Protein AF-A0A2W6WBH1-F1 (afdb_monomer)

pLDDT: mean 72.44, std 18.83, range [34.47, 97.25]

Structure (mmCIF, N/CA/C/O backbone):
data_AF-A0A2W6WBH1-F1
#
_entry.id   AF-A0A2W6WBH1-F1
#
loop_
_atom_site.group_PDB
_atom_site.id
_atom_site.type_symbol
_atom_site.label_atom_id
_atom_site.label_alt_id
_atom_site.label_comp_id
_atom_site.label_asym_id
_atom_site.label_entity_id
_atom_site.label_seq_id
_atom_site.pdbx_PDB_ins_code
_atom_site.Cartn_x
_atom_site.Cartn_y
_atom_site.Ca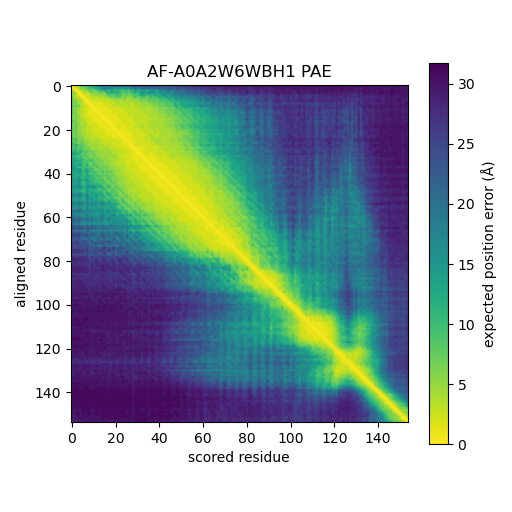rtn_z
_atom_site.occupancy
_atom_site.B_iso_or_equiv
_atom_site.auth_seq_id
_atom_site.auth_comp_id
_atom_site.auth_asym_id
_atom_site.auth_atom_id
_atom_site.pdbx_PDB_model_num
ATOM 1 N N . MET A 1 1 ? 23.635 6.579 -70.991 1.00 53.47 1 MET A N 1
ATOM 2 C CA . MET A 1 1 ? 23.606 6.585 -69.507 1.00 53.47 1 MET A CA 1
ATOM 3 C C . MET A 1 1 ? 24.957 6.165 -68.893 1.00 53.47 1 MET A C 1
ATOM 5 O O . MET A 1 1 ? 24.989 5.345 -67.987 1.00 53.47 1 MET A O 1
ATOM 9 N N . ALA A 1 2 ? 26.093 6.706 -69.359 1.00 59.06 2 ALA A N 1
ATOM 10 C CA . ALA A 1 2 ? 27.426 6.306 -68.866 1.00 59.06 2 ALA A CA 1
ATOM 11 C C . ALA A 1 2 ? 27.991 7.230 -67.763 1.00 59.06 2 ALA A C 1
ATOM 13 O O . ALA A 1 2 ? 28.965 6.880 -67.106 1.00 59.06 2 ALA A O 1
ATOM 14 N N . PHE A 1 3 ? 27.361 8.386 -67.528 1.00 66.50 3 PHE A N 1
ATOM 15 C CA . PHE A 1 3 ? 27.898 9.454 -66.675 1.00 66.50 3 PHE A CA 1
ATOM 16 C C . PHE A 1 3 ? 27.654 9.254 -65.164 1.00 66.50 3 PHE A C 1
ATOM 18 O O . PHE A 1 3 ? 28.341 9.853 -64.348 1.00 66.50 3 PHE A O 1
ATOM 25 N N . LEU A 1 4 ? 26.711 8.385 -64.771 1.00 71.81 4 LEU A N 1
ATOM 26 C CA . LEU A 1 4 ? 26.388 8.108 -63.357 1.00 71.81 4 LEU A CA 1
ATOM 27 C C . LEU A 1 4 ? 27.242 7.000 -62.721 1.00 71.81 4 LEU A C 1
ATOM 29 O O . LEU A 1 4 ? 27.315 6.889 -61.499 1.00 71.81 4 LEU A O 1
ATOM 33 N N . ARG A 1 5 ? 27.905 6.181 -63.540 1.00 81.75 5 ARG A N 1
ATOM 34 C CA . ARG A 1 5 ? 28.694 5.031 -63.086 1.00 81.75 5 ARG A CA 1
ATOM 35 C C . ARG A 1 5 ? 29.859 5.384 -62.135 1.00 81.75 5 ARG A C 1
ATOM 37 O O . ARG A 1 5 ? 30.057 4.612 -61.200 1.00 81.75 5 ARG A O 1
ATOM 44 N N . PRO A 1 6 ? 30.588 6.513 -62.285 1.00 83.00 6 PRO A N 1
ATOM 45 C CA . PRO A 1 6 ? 31.652 6.872 -61.341 1.00 83.00 6 PRO A CA 1
ATOM 46 C C . PRO A 1 6 ? 31.143 7.370 -59.975 1.00 83.00 6 PRO A C 1
ATOM 48 O O . PRO A 1 6 ? 31.873 7.270 -58.993 1.00 83.00 6 PRO A O 1
ATOM 51 N N . PHE A 1 7 ? 29.898 7.852 -59.872 1.00 87.06 7 PHE A N 1
ATOM 52 C CA . PHE A 1 7 ? 29.318 8.337 -58.606 1.00 87.06 7 PHE A CA 1
ATOM 53 C C . PHE A 1 7 ? 28.672 7.230 -57.764 1.00 87.06 7 PHE A C 1
ATOM 55 O O . PHE A 1 7 ? 28.496 7.378 -56.556 1.00 87.06 7 PHE A O 1
ATOM 62 N N . LEU A 1 8 ? 28.358 6.094 -58.388 1.00 90.62 8 LEU A N 1
ATOM 63 C CA . LEU A 1 8 ? 27.738 4.933 -57.756 1.00 90.62 8 LEU A CA 1
ATOM 64 C C . LEU A 1 8 ? 28.442 4.446 -56.467 1.00 90.62 8 LEU A C 1
ATOM 66 O O . LEU A 1 8 ? 27.732 4.227 -55.485 1.00 90.62 8 LEU A O 1
ATOM 70 N N . PRO A 1 9 ? 29.788 4.335 -56.385 1.00 91.00 9 PRO A N 1
ATOM 71 C CA . PRO A 1 9 ? 30.444 3.934 -55.137 1.00 91.00 9 PRO A CA 1
ATOM 72 C C . PRO A 1 9 ? 30.244 4.941 -53.995 1.00 91.00 9 PRO A C 1
ATOM 74 O O . PRO A 1 9 ? 30.142 4.536 -52.841 1.00 91.00 9 PRO A O 1
ATOM 77 N N . HIS A 1 10 ? 30.139 6.238 -54.298 1.00 90.25 10 HIS A N 1
ATOM 78 C CA . HIS A 1 10 ? 29.945 7.270 -53.274 1.00 90.25 10 HIS A CA 1
ATOM 79 C C . HIS A 1 10 ? 28.513 7.235 -52.733 1.00 90.25 10 HIS A C 1
ATOM 81 O O . HIS A 1 10 ? 28.306 7.309 -51.526 1.00 90.25 10 HIS A O 1
ATOM 87 N N . VAL A 1 11 ? 27.526 7.039 -53.613 1.00 93.56 11 VAL A N 1
ATOM 88 C CA . VAL A 1 11 ? 26.120 6.873 -53.209 1.00 93.56 11 VAL A CA 1
ATOM 89 C C . VAL A 1 11 ? 25.947 5.630 -52.333 1.00 93.56 11 VAL A C 1
ATOM 91 O O . VAL A 1 11 ? 25.262 5.691 -51.315 1.00 93.56 11 VAL A O 1
ATOM 94 N N . LEU A 1 12 ? 26.604 4.521 -52.684 1.00 94.44 12 LEU A N 1
ATOM 95 C CA . LEU A 1 12 ? 26.549 3.283 -51.905 1.00 94.44 12 LEU A CA 1
ATOM 96 C C . LEU A 1 12 ? 27.203 3.464 -50.526 1.00 94.44 12 LEU A C 1
ATOM 98 O O . LEU A 1 12 ? 26.630 3.049 -49.522 1.00 94.44 12 LEU A O 1
ATOM 102 N N . ALA A 1 13 ? 28.345 4.158 -50.457 1.00 94.75 13 ALA A N 1
ATOM 103 C CA . ALA A 1 13 ? 28.992 4.489 -49.188 1.00 94.75 13 ALA A CA 1
ATOM 104 C C . ALA A 1 13 ? 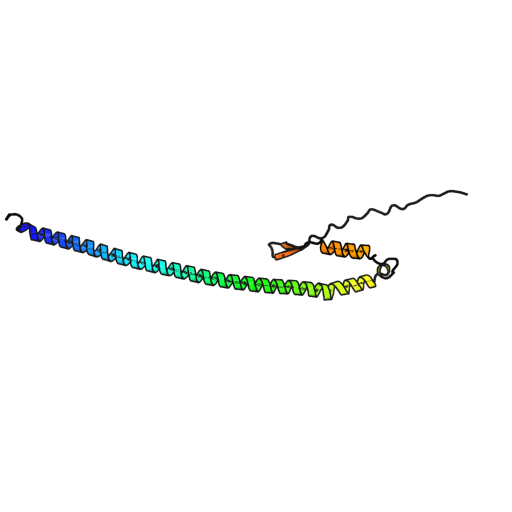28.090 5.345 -48.282 1.00 94.75 13 ALA A C 1
ATOM 106 O O . ALA A 1 13 ? 27.924 5.030 -47.104 1.00 94.75 13 ALA A O 1
ATOM 107 N N . VAL A 1 14 ? 27.447 6.383 -48.829 1.00 95.69 14 VAL A N 1
ATOM 108 C CA . VAL A 1 14 ? 26.503 7.228 -48.076 1.00 95.69 14 VAL A CA 1
ATOM 109 C C . VAL A 1 14 ? 25.291 6.423 -47.604 1.00 95.69 14 VAL A C 1
ATOM 111 O O . VAL A 1 14 ? 24.897 6.538 -46.444 1.00 95.69 14 VAL A O 1
ATOM 114 N N . ALA A 1 15 ? 24.728 5.568 -48.461 1.00 96.06 15 ALA A N 1
ATOM 115 C CA . ALA A 1 15 ? 23.611 4.701 -48.096 1.00 96.06 15 ALA A CA 1
ATOM 116 C C . ALA A 1 15 ? 23.982 3.723 -46.970 1.00 96.06 15 ALA A C 1
ATOM 118 O O . ALA A 1 15 ? 23.177 3.493 -46.070 1.00 96.06 15 ALA A O 1
ATOM 119 N N . LEU A 1 16 ? 25.205 3.189 -46.983 1.00 97.25 16 LEU A N 1
ATOM 120 C CA . LEU A 1 16 ? 25.698 2.282 -45.948 1.00 97.25 16 LEU A CA 1
ATOM 121 C C . LEU A 1 16 ? 25.854 3.003 -44.604 1.00 97.25 16 LEU A C 1
ATOM 123 O O . LEU A 1 16 ? 25.426 2.478 -43.579 1.00 97.25 16 LEU A O 1
ATOM 127 N N . ILE A 1 17 ? 26.390 4.227 -44.608 1.00 96.88 17 ILE A N 1
ATOM 128 C CA . ILE A 1 17 ? 26.504 5.048 -43.393 1.00 96.88 17 ILE A CA 1
ATOM 129 C C . ILE A 1 17 ? 25.114 5.379 -42.839 1.00 96.88 17 ILE A C 1
ATOM 131 O O . ILE A 1 17 ? 24.860 5.161 -41.655 1.00 96.88 17 ILE A O 1
ATOM 135 N N . LEU A 1 18 ? 24.195 5.853 -43.685 1.00 97.00 18 LEU A N 1
ATOM 136 C CA . LEU A 1 18 ? 22.827 6.181 -43.272 1.00 97.00 18 LEU A CA 1
ATOM 137 C C . LEU A 1 18 ? 22.079 4.952 -42.745 1.00 97.00 18 LEU A C 1
ATOM 139 O O . LEU A 1 18 ? 21.437 5.029 -41.699 1.00 97.00 18 LEU A O 1
ATOM 143 N N . GLY A 1 19 ? 22.209 3.810 -43.425 1.00 96.75 19 GLY A N 1
ATOM 144 C CA . GLY A 1 19 ? 21.645 2.539 -42.978 1.00 96.75 19 GLY A CA 1
ATOM 145 C C . GLY A 1 19 ? 22.212 2.097 -41.629 1.00 96.75 19 GLY A C 1
ATOM 146 O O . GLY A 1 19 ? 21.453 1.680 -40.758 1.00 96.75 19 GLY A O 1
ATOM 147 N N . GLY A 1 20 ? 23.521 2.258 -41.416 1.00 96.62 20 GLY A N 1
ATOM 148 C CA . GLY A 1 20 ? 24.180 1.953 -40.145 1.00 96.62 20 GLY A CA 1
ATOM 149 C C . GLY A 1 20 ? 23.700 2.834 -38.987 1.00 96.62 20 GLY A C 1
ATOM 150 O O . GLY A 1 20 ? 23.400 2.319 -37.909 1.00 96.62 20 GLY A O 1
ATOM 151 N N . VAL A 1 21 ? 23.567 4.147 -39.207 1.00 96.75 21 VAL A N 1
ATOM 152 C CA . VAL A 1 21 ? 23.045 5.087 -38.196 1.00 96.75 21 VAL A CA 1
ATOM 153 C C . VAL A 1 21 ? 21.590 4.768 -37.855 1.00 96.75 21 VAL A C 1
ATOM 155 O O . VAL A 1 21 ? 21.238 4.680 -36.677 1.00 96.75 21 VAL A O 1
ATOM 158 N N . TRP A 1 22 ? 20.754 4.536 -38.870 1.00 96.06 22 TRP A N 1
ATOM 159 C CA . TRP A 1 22 ? 19.352 4.173 -38.670 1.00 96.06 22 TRP A CA 1
ATOM 160 C C . TRP A 1 22 ? 19.207 2.853 -37.903 1.00 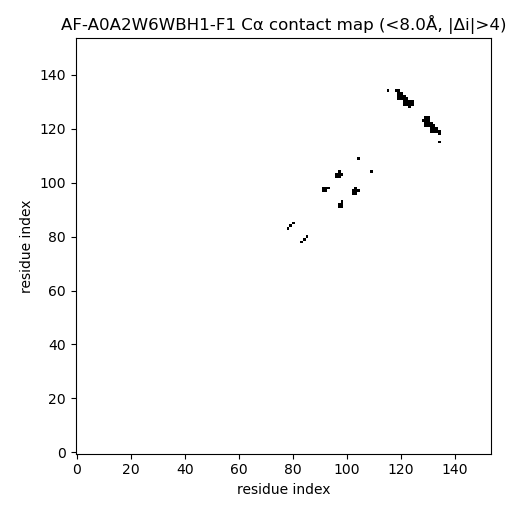96.06 22 TRP A C 1
ATOM 162 O O . TRP A 1 22 ? 18.411 2.758 -36.969 1.00 96.06 22 TRP A O 1
ATOM 172 N N . TRP A 1 23 ? 20.025 1.853 -38.238 1.00 95.50 23 TRP A N 1
ATOM 173 C CA . TRP A 1 23 ? 20.054 0.565 -37.549 1.00 95.50 23 TRP A CA 1
ATOM 174 C C . TRP A 1 23 ? 20.428 0.702 -36.066 1.00 95.50 23 TRP A C 1
ATOM 176 O O . TRP A 1 23 ? 19.755 0.139 -35.201 1.00 95.50 23 TRP A O 1
ATOM 186 N N . LEU A 1 24 ? 21.458 1.496 -35.752 1.00 93.81 24 LEU A N 1
ATOM 187 C CA . LEU A 1 24 ? 21.862 1.779 -34.370 1.00 93.81 24 LEU A CA 1
ATOM 188 C C . LEU A 1 24 ? 20.743 2.457 -33.576 1.00 93.81 24 LEU A C 1
ATOM 190 O O . LEU A 1 24 ? 20.453 2.054 -32.447 1.00 93.81 24 LEU A O 1
ATOM 194 N N . GLN A 1 25 ? 20.082 3.447 -34.176 1.00 94.31 25 GLN A N 1
ATOM 195 C CA . GLN A 1 25 ? 18.948 4.124 -33.556 1.00 94.31 25 GLN A CA 1
ATOM 196 C C . GLN A 1 25 ? 17.783 3.156 -33.305 1.00 94.31 25 GLN A C 1
ATOM 198 O O . GLN A 1 25 ? 17.184 3.181 -32.229 1.00 94.31 25 GLN A O 1
ATOM 203 N N . HIS A 1 26 ? 17.487 2.275 -34.265 1.00 94.19 26 HIS A N 1
ATOM 204 C CA . HIS A 1 26 ? 16.409 1.298 -34.139 1.00 94.19 26 HIS A CA 1
ATOM 205 C C . HIS A 1 26 ? 16.659 0.309 -32.992 1.00 94.19 26 HIS A C 1
ATOM 207 O O . HIS A 1 26 ? 15.768 0.073 -32.175 1.00 94.19 26 HIS A O 1
ATOM 213 N N . ILE A 1 27 ? 17.883 -0.217 -32.869 1.00 93.50 27 ILE A N 1
ATOM 214 C CA . ILE A 1 27 ? 18.252 -1.116 -31.764 1.00 93.50 27 ILE A CA 1
ATOM 215 C C . ILE A 1 27 ? 18.189 -0.394 -30.415 1.00 93.50 27 ILE A C 1
ATOM 217 O O . ILE A 1 27 ? 17.677 -0.956 -29.445 1.00 93.50 27 ILE A O 1
ATOM 221 N N . GLY A 1 28 ? 18.688 0.844 -30.346 1.00 90.88 28 GLY A N 1
ATOM 222 C CA . GLY A 1 28 ? 18.638 1.644 -29.122 1.00 90.88 28 GLY A CA 1
ATOM 223 C C . GLY A 1 28 ? 17.204 1.867 -28.638 1.00 90.88 28 GLY A C 1
ATOM 224 O O . GLY A 1 28 ? 16.918 1.696 -27.455 1.00 90.88 28 GLY A O 1
ATOM 225 N N . TYR A 1 29 ? 16.287 2.159 -29.563 1.00 93.88 29 TYR A N 1
ATOM 226 C CA . TYR A 1 29 ? 14.873 2.357 -29.250 1.00 93.88 29 TYR A CA 1
ATOM 227 C C . TYR A 1 29 ? 14.203 1.097 -28.689 1.00 93.88 29 TYR A C 1
ATOM 229 O O . TYR A 1 29 ? 13.481 1.172 -27.695 1.00 93.88 29 TYR A O 1
ATOM 237 N N . GLN A 1 30 ? 14.461 -0.065 -29.298 1.00 92.62 30 GLN A N 1
ATOM 238 C CA . GLN A 1 30 ? 13.882 -1.334 -28.844 1.00 92.62 30 GLN A CA 1
ATOM 239 C C . GLN A 1 30 ? 14.364 -1.711 -27.440 1.00 92.62 30 GLN A C 1
ATOM 241 O O . GLN A 1 30 ? 13.561 -2.128 -26.608 1.00 92.62 30 GLN A O 1
ATOM 246 N N . ARG A 1 31 ? 15.657 -1.510 -27.147 1.00 90.56 31 ARG A N 1
ATOM 247 C CA . ARG A 1 31 ? 16.203 -1.744 -25.801 1.00 90.56 31 ARG A CA 1
ATOM 248 C C . ARG A 1 31 ? 15.589 -0.803 -24.768 1.00 90.56 31 ARG A C 1
ATOM 250 O O . ARG A 1 31 ? 15.124 -1.272 -23.740 1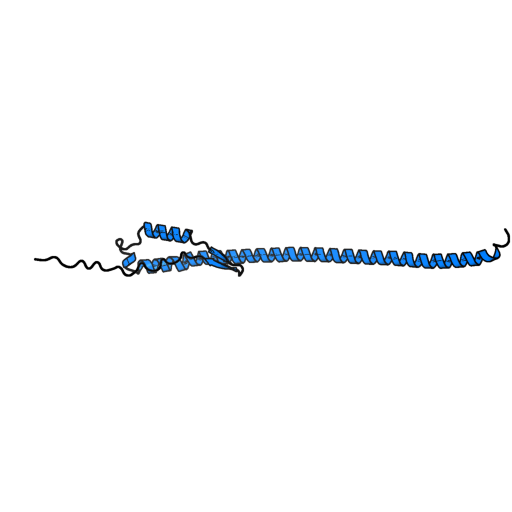.00 90.56 31 ARG A O 1
ATOM 257 N N . GLY A 1 32 ? 15.492 0.489 -25.086 1.00 90.56 32 GLY A N 1
ATOM 258 C CA . GLY A 1 32 ? 14.889 1.468 -24.179 1.00 90.56 32 GLY A CA 1
ATOM 259 C C . GLY A 1 32 ? 13.424 1.169 -23.850 1.00 90.56 32 GLY A C 1
ATOM 260 O O . GLY A 1 32 ? 13.007 1.344 -22.708 1.00 90.56 32 GLY A O 1
ATOM 261 N N . ARG A 1 33 ? 12.642 0.673 -24.820 1.00 94.69 33 ARG A N 1
ATOM 262 C CA . ARG A 1 33 ? 11.267 0.219 -24.558 1.00 94.69 33 ARG A CA 1
ATOM 263 C C . ARG A 1 33 ? 11.216 -1.015 -23.664 1.00 94.69 33 ARG A C 1
ATOM 265 O O . ARG A 1 33 ? 10.430 -1.028 -22.727 1.00 94.69 33 ARG A O 1
ATOM 272 N N . ALA A 1 34 ? 12.060 -2.011 -23.925 1.00 93.94 34 ALA A N 1
ATOM 273 C CA . ALA A 1 34 ? 12.095 -3.228 -23.118 1.00 93.94 34 ALA A CA 1
ATOM 274 C C . ALA A 1 34 ? 12.461 -2.941 -21.649 1.00 93.94 34 ALA A C 1
ATOM 276 O O . ALA A 1 34 ? 11.841 -3.503 -20.747 1.00 93.94 34 ALA A O 1
ATOM 277 N N . ASP A 1 35 ? 13.417 -2.039 -21.411 1.00 94.19 35 ASP A N 1
ATOM 278 C CA . ASP A 1 35 ? 13.804 -1.629 -20.057 1.00 94.19 35 ASP A CA 1
ATOM 279 C C . ASP A 1 35 ? 12.671 -0.858 -19.360 1.00 94.19 35 ASP A C 1
ATOM 281 O O . ASP A 1 35 ? 12.341 -1.146 -18.209 1.00 94.19 35 ASP A O 1
ATOM 285 N N . ALA A 1 36 ? 12.009 0.058 -20.077 1.00 93.06 36 ALA A N 1
ATOM 286 C CA . ALA A 1 36 ? 10.859 0.785 -19.547 1.00 93.06 36 ALA A CA 1
ATOM 287 C C . ALA A 1 36 ? 9.708 -0.163 -19.166 1.00 93.06 36 ALA A C 1
ATOM 289 O O . ALA A 1 36 ? 9.166 -0.058 -18.067 1.00 93.06 36 ALA A O 1
ATOM 290 N N . ASP A 1 37 ? 9.362 -1.117 -20.034 1.00 95.81 37 ASP A N 1
ATOM 291 C CA . ASP A 1 37 ? 8.307 -2.102 -19.772 1.00 95.81 37 ASP A CA 1
ATOM 292 C C . ASP A 1 37 ? 8.652 -2.995 -18.568 1.00 95.81 37 ASP A C 1
ATOM 294 O O . ASP A 1 37 ? 7.783 -3.298 -17.743 1.00 95.81 37 ASP A O 1
ATOM 298 N N . ALA A 1 38 ? 9.926 -3.375 -18.419 1.00 95.94 38 ALA A N 1
ATOM 299 C CA . ALA A 1 38 ? 10.399 -4.135 -17.265 1.00 95.94 38 ALA A CA 1
ATOM 300 C C . ALA A 1 38 ? 10.253 -3.343 -15.956 1.00 95.94 38 ALA A C 1
ATOM 302 O O . ALA A 1 38 ? 9.804 -3.897 -14.947 1.00 95.94 38 ALA A O 1
ATOM 303 N N . ASP A 1 39 ? 10.576 -2.051 -15.962 1.00 94.62 39 ASP A N 1
ATOM 304 C CA . ASP A 1 39 ? 10.413 -1.191 -14.790 1.00 94.62 39 ASP A CA 1
ATOM 305 C C . ASP A 1 39 ? 8.937 -0.950 -14.455 1.00 94.62 39 ASP A C 1
ATOM 307 O O . ASP A 1 39 ? 8.550 -1.049 -13.286 1.00 94.62 39 ASP A O 1
ATOM 311 N N . PHE A 1 40 ? 8.076 -0.752 -15.458 1.00 95.19 40 PHE A N 1
ATOM 312 C CA . PHE A 1 40 ? 6.629 -0.684 -15.242 1.00 95.19 40 PHE A CA 1
ATOM 313 C C . PHE A 1 40 ? 6.082 -1.972 -14.617 1.00 95.19 40 PHE A C 1
ATOM 315 O O . PHE A 1 40 ? 5.303 -1.904 -13.661 1.00 95.19 40 PHE A O 1
ATOM 322 N N . ALA A 1 41 ? 6.510 -3.142 -15.096 1.00 95.62 41 ALA A N 1
ATOM 323 C CA . ALA A 1 41 ? 6.098 -4.424 -14.529 1.00 95.62 41 ALA A CA 1
ATOM 324 C C . ALA A 1 41 ? 6.551 -4.581 -13.065 1.00 95.62 41 ALA A C 1
ATOM 326 O O . ALA A 1 41 ? 5.771 -5.034 -12.223 1.00 95.62 41 ALA A O 1
ATOM 327 N N . ARG A 1 42 ? 7.777 -4.150 -12.733 1.00 95.88 42 ARG A N 1
ATOM 328 C CA . ARG A 1 42 ? 8.299 -4.158 -11.354 1.00 95.88 42 ARG A CA 1
ATOM 329 C C . ARG A 1 42 ? 7.495 -3.250 -10.431 1.00 95.88 42 ARG A C 1
ATOM 331 O O . ARG A 1 42 ? 7.126 -3.671 -9.337 1.00 95.88 42 ARG A O 1
ATOM 338 N N . VAL A 1 43 ? 7.190 -2.030 -10.872 1.00 95.69 43 VAL A N 1
ATOM 339 C CA . VAL A 1 43 ? 6.395 -1.075 -10.086 1.00 95.69 43 VAL A CA 1
ATOM 340 C C . VAL A 1 43 ? 4.988 -1.619 -9.844 1.00 95.69 43 VAL A C 1
ATOM 342 O O . VAL A 1 43 ? 4.503 -1.576 -8.715 1.00 95.69 43 VAL A O 1
ATOM 345 N N . GLN A 1 44 ? 4.342 -2.195 -10.860 1.00 96.44 44 GLN A N 1
ATOM 346 C CA . GLN A 1 44 ? 3.020 -2.804 -10.691 1.00 96.44 44 GLN A CA 1
ATOM 347 C C . GLN A 1 44 ? 3.038 -3.990 -9.719 1.00 96.44 44 GLN A C 1
ATOM 349 O O . GLN A 1 44 ? 2.126 -4.120 -8.900 1.00 96.44 44 GLN A O 1
ATOM 354 N N . ALA A 1 45 ? 4.074 -4.832 -9.773 1.00 95.19 45 ALA A N 1
ATOM 355 C CA . ALA A 1 45 ? 4.246 -5.928 -8.823 1.00 95.19 45 ALA A CA 1
ATOM 356 C C . ALA A 1 45 ? 4.422 -5.407 -7.386 1.00 95.19 45 ALA A C 1
ATOM 358 O O . ALA A 1 45 ? 3.760 -5.902 -6.475 1.00 95.19 45 ALA A O 1
ATOM 359 N N . ALA A 1 46 ? 5.232 -4.362 -7.194 1.00 95.31 46 ALA A N 1
ATOM 360 C CA . ALA A 1 46 ? 5.439 -3.738 -5.888 1.00 95.31 46 ALA A CA 1
ATOM 361 C C . ALA A 1 46 ? 4.158 -3.091 -5.331 1.00 95.31 46 ALA A C 1
ATOM 363 O O . ALA A 1 46 ? 3.868 -3.216 -4.145 1.00 95.31 46 ALA A O 1
ATOM 364 N N . ILE A 1 47 ? 3.359 -2.431 -6.177 1.00 95.50 47 ILE A N 1
ATOM 365 C CA . ILE A 1 47 ? 2.061 -1.867 -5.771 1.00 95.50 47 ILE A CA 1
ATOM 366 C C . ILE A 1 47 ? 1.114 -2.977 -5.305 1.00 95.50 47 ILE A C 1
ATOM 368 O O . ILE A 1 47 ? 0.433 -2.813 -4.293 1.00 95.50 47 ILE A O 1
ATOM 372 N N . ARG A 1 48 ? 1.072 -4.105 -6.024 1.00 95.50 48 ARG A N 1
ATOM 373 C CA . ARG A 1 48 ? 0.215 -5.240 -5.665 1.00 95.50 48 ARG A CA 1
ATOM 374 C C . ARG A 1 48 ? 0.624 -5.862 -4.328 1.00 95.50 48 ARG A C 1
ATOM 376 O O . ARG A 1 48 ? -0.242 -6.044 -3.483 1.00 95.50 48 ARG A O 1
ATOM 383 N N . ASP A 1 49 ? 1.915 -6.115 -4.129 1.00 95.75 49 ASP A N 1
ATOM 384 C CA . ASP A 1 49 ? 2.453 -6.654 -2.871 1.00 95.75 49 ASP A CA 1
ATOM 385 C C . ASP A 1 49 ? 2.186 -5.702 -1.693 1.00 95.75 49 ASP A C 1
ATOM 387 O O . ASP A 1 49 ? 1.678 -6.109 -0.651 1.00 95.75 49 ASP A O 1
ATOM 391 N N . ASN A 1 50 ? 2.417 -4.397 -1.878 1.00 94.31 50 ASN A N 1
ATOM 392 C CA . ASN A 1 50 ? 2.096 -3.403 -0.853 1.00 94.31 50 ASN A CA 1
ATOM 393 C C . ASN A 1 50 ? 0.605 -3.392 -0.505 1.00 94.31 50 ASN A C 1
ATOM 395 O O . ASN A 1 50 ? 0.254 -3.285 0.668 1.00 94.31 50 ASN A O 1
ATOM 399 N N . ARG A 1 51 ? -0.277 -3.516 -1.501 1.00 95.44 51 ARG A N 1
ATOM 400 C CA . ARG A 1 51 ? -1.720 -3.576 -1.269 1.00 95.44 51 ARG A CA 1
ATOM 401 C C . ARG A 1 51 ? -2.110 -4.808 -0.454 1.00 95.44 51 ARG A C 1
ATOM 403 O O . ARG A 1 51 ? -2.845 -4.661 0.512 1.00 95.44 51 ARG A O 1
ATOM 410 N N . GLU A 1 52 ? -1.603 -5.984 -0.804 1.00 95.94 52 GLU A N 1
ATOM 411 C CA . GLU A 1 52 ? -1.899 -7.231 -0.085 1.00 95.94 52 GLU A CA 1
ATOM 412 C C . GLU A 1 52 ? -1.419 -7.177 1.375 1.00 95.94 52 GLU A C 1
ATOM 414 O O . GLU A 1 52 ? -2.138 -7.567 2.299 1.00 95.94 52 GLU A O 1
ATOM 419 N N . ARG A 1 53 ? -0.233 -6.602 1.610 1.00 92.38 53 ARG A N 1
ATOM 420 C CA . ARG A 1 53 ? 0.289 -6.373 2.966 1.00 92.38 53 ARG A CA 1
ATOM 421 C C . ARG A 1 53 ? -0.571 -5.399 3.758 1.00 92.38 53 ARG A C 1
ATOM 423 O O . ARG A 1 53 ? -0.842 -5.658 4.925 1.00 92.38 53 ARG A O 1
ATOM 430 N N . LEU A 1 54 ? -1.000 -4.302 3.134 1.00 94.38 54 LEU A N 1
ATOM 431 C CA . LEU A 1 54 ? -1.893 -3.332 3.767 1.00 94.38 54 LEU A CA 1
ATOM 432 C C . LEU A 1 54 ? -3.246 -3.961 4.103 1.00 94.38 54 LEU A C 1
ATOM 434 O O . LEU A 1 54 ? -3.735 -3.760 5.206 1.00 94.38 54 LEU A O 1
ATOM 438 N N . GLU A 1 55 ? -3.829 -4.744 3.194 1.00 93.94 55 GLU A N 1
ATOM 439 C CA . GLU A 1 55 ? -5.088 -5.458 3.434 1.00 93.94 55 GLU A CA 1
ATOM 440 C C . GLU A 1 55 ? -4.950 -6.441 4.609 1.00 93.94 55 GLU A C 1
ATOM 442 O O . GLU A 1 55 ? -5.807 -6.470 5.493 1.00 93.94 55 GLU A O 1
ATOM 447 N N . THR A 1 56 ? -3.836 -7.173 4.680 1.00 93.31 56 THR A N 1
ATOM 448 C CA . THR A 1 56 ? -3.556 -8.115 5.775 1.00 93.31 56 THR A CA 1
ATOM 449 C C . THR A 1 56 ? -3.330 -7.403 7.114 1.00 93.31 56 THR A C 1
ATOM 451 O O . THR A 1 56 ? -3.891 -7.815 8.130 1.00 93.31 56 THR A O 1
ATOM 454 N N . ASP A 1 57 ? -2.548 -6.319 7.133 1.00 94.12 57 ASP A N 1
ATOM 455 C CA . ASP A 1 57 ? -2.310 -5.509 8.338 1.00 94.12 57 ASP A CA 1
ATOM 456 C C . ASP A 1 57 ? -3.611 -4.876 8.852 1.00 94.12 57 ASP A C 1
ATOM 458 O O . ASP A 1 57 ? -3.893 -4.904 10.052 1.00 94.12 57 ASP A O 1
ATOM 462 N N . LEU A 1 58 ? -4.448 -4.360 7.945 1.00 93.00 58 LEU A N 1
ATOM 463 C CA . LEU A 1 58 ? -5.732 -3.762 8.303 1.00 93.00 58 LEU A CA 1
ATOM 464 C C . LEU A 1 58 ? -6.696 -4.804 8.887 1.00 93.00 58 LEU A C 1
ATOM 466 O O . LEU A 1 58 ? -7.334 -4.543 9.906 1.00 93.00 58 LEU A O 1
ATOM 470 N N . ALA A 1 59 ? -6.769 -5.993 8.279 1.00 90.81 59 ALA A N 1
ATOM 471 C CA . ALA A 1 59 ? -7.585 -7.098 8.781 1.00 90.81 59 ALA A CA 1
ATOM 472 C C . ALA A 1 59 ? -7.118 -7.576 10.168 1.00 90.81 59 ALA A C 1
ATOM 474 O O . ALA A 1 59 ? -7.946 -7.837 11.047 1.00 90.81 59 ALA A O 1
ATOM 475 N N . GLY A 1 60 ? -5.800 -7.634 10.394 1.00 89.44 60 GLY A N 1
ATOM 476 C CA . GLY A 1 60 ? -5.219 -7.936 11.703 1.00 89.44 60 GLY A CA 1
ATOM 477 C C . GLY A 1 60 ? -5.629 -6.910 12.761 1.00 89.44 60 GLY A C 1
ATOM 478 O O . GLY A 1 60 ? -6.188 -7.274 13.794 1.00 89.44 60 GLY A O 1
ATOM 479 N N . LYS A 1 61 ? -5.456 -5.618 12.460 1.00 87.38 61 LYS A N 1
ATOM 480 C CA . LYS A 1 61 ? -5.822 -4.521 13.372 1.00 87.38 61 LYS A CA 1
ATOM 481 C C . LYS A 1 61 ? -7.315 -4.466 13.686 1.00 87.38 61 LYS A C 1
ATOM 483 O O . LYS A 1 61 ? -7.670 -4.215 14.834 1.00 87.38 61 LYS A O 1
ATOM 488 N N . MET A 1 62 ? -8.187 -4.719 12.707 1.00 86.00 62 MET A N 1
ATOM 489 C CA . MET A 1 62 ? -9.633 -4.822 12.949 1.00 86.00 62 MET A CA 1
ATOM 490 C C . MET A 1 62 ? -9.957 -5.978 13.900 1.00 86.00 62 MET A C 1
ATOM 492 O O . MET A 1 62 ? -10.696 -5.789 14.862 1.00 86.00 62 MET A O 1
ATOM 496 N N . THR A 1 63 ? -9.343 -7.143 13.687 1.00 87.00 63 THR A N 1
ATOM 497 C CA . THR A 1 63 ? -9.552 -8.317 14.548 1.00 87.00 63 THR A CA 1
ATOM 498 C C . THR A 1 63 ? -9.099 -8.057 15.989 1.00 87.00 63 THR A C 1
ATOM 500 O O . THR A 1 63 ? -9.777 -8.449 16.940 1.00 87.00 63 THR A O 1
ATOM 503 N N . ASP A 1 64 ? -7.964 -7.383 16.178 1.00 84.75 64 ASP A N 1
ATOM 504 C CA . ASP A 1 64 ? -7.462 -7.039 17.512 1.00 84.75 64 ASP A CA 1
ATOM 505 C C . ASP A 1 64 ? -8.303 -5.946 18.188 1.00 84.75 64 ASP A C 1
ATOM 507 O O . ASP A 1 64 ? -8.538 -6.002 19.402 1.00 84.75 64 ASP A O 1
ATOM 511 N N . GLY A 1 65 ? -8.823 -4.997 17.404 1.00 82.88 65 GLY A N 1
ATOM 512 C CA . GLY A 1 65 ? -9.807 -4.015 17.856 1.00 82.88 65 GLY A CA 1
ATOM 513 C C . GLY A 1 65 ? -11.078 -4.680 18.386 1.00 82.88 65 GLY A C 1
ATOM 514 O O . GLY A 1 65 ? -11.483 -4.403 19.516 1.00 82.88 65 GLY A O 1
ATOM 515 N N . ASP A 1 66 ? -11.649 -5.623 17.633 1.00 85.12 66 ASP A N 1
ATOM 516 C CA . ASP A 1 66 ? -12.855 -6.360 18.030 1.00 85.12 66 ASP A CA 1
ATOM 517 C C . ASP A 1 66 ? -12.644 -7.179 19.308 1.00 85.12 66 ASP A C 1
ATOM 519 O O . ASP A 1 66 ? -13.494 -7.183 20.201 1.00 85.12 66 ASP A O 1
ATOM 523 N N . ARG A 1 67 ? -11.487 -7.841 19.446 1.00 82.88 67 ARG A N 1
ATOM 524 C CA . ARG A 1 67 ? -11.137 -8.570 20.677 1.00 82.88 67 ARG A CA 1
ATOM 525 C C . ARG A 1 67 ? -11.027 -7.638 21.876 1.00 82.88 67 ARG A C 1
ATOM 527 O O . ARG A 1 67 ? -11.539 -7.960 22.947 1.00 82.88 67 ARG A O 1
ATOM 534 N N . THR A 1 68 ? -10.382 -6.489 21.695 1.00 81.62 68 THR A N 1
ATOM 535 C CA . THR A 1 68 ? -10.229 -5.484 22.752 1.00 81.62 68 THR A CA 1
ATOM 536 C C . THR A 1 68 ? -11.592 -4.946 23.175 1.00 81.62 68 THR A C 1
ATOM 538 O O . THR A 1 68 ? -11.891 -4.911 24.368 1.00 81.62 68 THR A O 1
ATOM 541 N N . LEU A 1 69 ? -12.455 -4.607 22.213 1.00 77.56 69 LEU A N 1
ATOM 542 C CA . LEU A 1 69 ? -13.804 -4.113 22.476 1.00 77.56 69 LEU A CA 1
ATOM 543 C C . LEU A 1 69 ? -14.663 -5.170 23.183 1.00 77.56 69 LEU A C 1
ATOM 545 O O . LEU A 1 69 ? -15.318 -4.870 24.178 1.00 77.56 69 LEU A O 1
ATOM 549 N N . SER A 1 70 ? -14.618 -6.421 22.719 1.00 77.25 70 SER A N 1
ATOM 550 C CA . SER A 1 70 ? -15.325 -7.544 23.343 1.00 77.25 70 SER A CA 1
ATOM 551 C C . SER A 1 70 ? -14.857 -7.787 24.781 1.00 77.25 70 SER A C 1
ATOM 553 O O . SER A 1 70 ? -15.687 -7.984 25.673 1.00 77.25 70 SER A O 1
ATOM 555 N N . SER A 1 71 ? -13.548 -7.701 25.038 1.00 72.50 71 SER A N 1
ATOM 556 C CA . SER A 1 71 ? -12.991 -7.781 26.391 1.00 72.50 71 SER A CA 1
ATOM 557 C C . SER A 1 71 ? -13.468 -6.622 27.265 1.00 72.50 71 SER A C 1
ATOM 559 O O . SER A 1 71 ? -13.825 -6.844 28.420 1.00 72.50 71 SER A O 1
ATOM 561 N N . LEU A 1 72 ? -13.507 -5.400 26.725 1.00 73.19 72 LEU A N 1
ATOM 562 C CA . LEU A 1 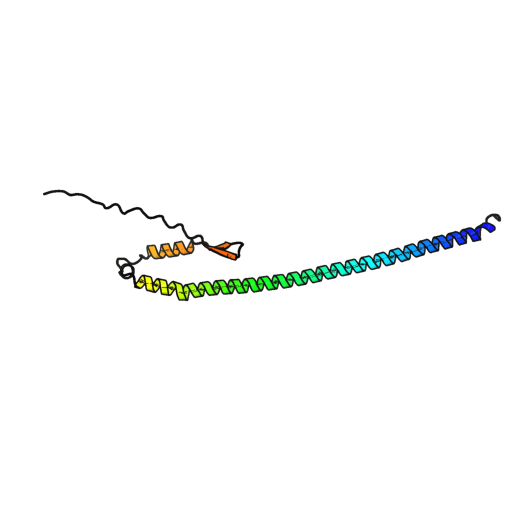72 ? -13.974 -4.222 27.454 1.00 73.19 72 LEU A CA 1
ATOM 563 C C . LEU A 1 72 ? -15.451 -4.374 27.843 1.00 73.19 72 LEU A C 1
ATOM 565 O O . LEU A 1 72 ? -15.796 -4.232 29.013 1.00 73.19 72 LEU A O 1
ATOM 569 N N . ILE A 1 73 ? -16.307 -4.759 26.892 1.00 74.75 73 ILE A N 1
ATOM 570 C CA . ILE A 1 73 ? -17.738 -5.015 27.125 1.00 74.75 73 ILE A CA 1
ATOM 571 C C . ILE A 1 73 ? -17.932 -6.116 28.174 1.00 74.75 73 ILE A C 1
ATOM 573 O O . ILE A 1 73 ? -18.734 -5.958 29.092 1.00 74.75 73 ILE A O 1
ATOM 577 N N . SER A 1 74 ? -17.173 -7.209 28.072 1.00 67.94 74 SER A N 1
ATOM 578 C CA . SER A 1 74 ? -17.258 -8.319 29.028 1.00 67.94 74 SER A CA 1
ATOM 579 C C . SER A 1 74 ? -16.817 -7.895 30.429 1.00 67.94 74 SER A C 1
ATOM 581 O O . SER A 1 74 ? -17.418 -8.315 31.415 1.00 67.94 74 SER A O 1
ATOM 583 N N . SER A 1 75 ? -15.797 -7.036 30.527 1.00 66.62 75 SER A N 1
ATOM 584 C CA . SER A 1 75 ? -15.358 -6.485 31.809 1.00 66.62 75 SER A CA 1
ATOM 585 C C . SER A 1 75 ? -16.402 -5.553 32.424 1.00 66.62 75 SER A C 1
ATOM 587 O O . SER A 1 75 ? -16.637 -5.647 33.621 1.00 66.62 75 SER A O 1
ATOM 589 N N . ILE A 1 76 ? -17.099 -4.741 31.619 1.00 67.38 76 ILE A N 1
ATOM 590 C CA . ILE A 1 76 ? -18.189 -3.871 32.088 1.00 67.38 76 ILE A CA 1
ATOM 591 C C . ILE A 1 76 ? -19.371 -4.700 32.618 1.00 67.38 76 ILE A C 1
ATOM 593 O O . ILE A 1 76 ? -19.863 -4.413 33.706 1.00 67.38 76 ILE A O 1
ATOM 597 N N . ASP A 1 77 ? -19.811 -5.743 31.899 1.00 63.62 77 ASP A N 1
ATOM 598 C CA . ASP A 1 77 ? -20.901 -6.621 32.375 1.00 63.62 77 ASP A CA 1
ATOM 599 C C . ASP A 1 77 ? -20.504 -7.372 33.659 1.00 63.62 77 ASP A C 1
ATOM 601 O O . ASP A 1 77 ? -21.317 -7.542 34.571 1.00 63.62 77 ASP A O 1
ATOM 605 N N . ALA A 1 78 ? -19.235 -7.780 33.772 1.00 60.75 78 ALA A N 1
ATOM 606 C CA . ALA A 1 78 ? -18.717 -8.411 34.979 1.00 60.75 78 ALA A CA 1
ATOM 607 C C . ALA A 1 78 ? -18.677 -7.442 36.174 1.00 60.75 78 ALA A C 1
ATOM 609 O O . ALA A 1 78 ? -19.111 -7.817 37.265 1.00 60.75 78 ALA A O 1
ATOM 610 N N . ASP A 1 79 ? -18.203 -6.209 35.991 1.00 54.44 79 ASP A N 1
ATOM 611 C CA . ASP A 1 79 ? -18.112 -5.206 37.062 1.00 54.44 79 ASP A CA 1
ATOM 612 C C . ASP A 1 79 ? -19.507 -4.765 37.545 1.00 54.44 79 ASP A C 1
ATOM 614 O O . ASP A 1 79 ? -19.759 -4.686 38.753 1.00 54.44 79 ASP A O 1
ATOM 618 N N . ASP A 1 80 ? -20.463 -4.590 36.621 1.00 51.34 80 ASP A N 1
ATOM 619 C CA . ASP A 1 80 ? -21.856 -4.259 36.958 1.00 51.34 80 ASP A CA 1
ATOM 620 C C . ASP A 1 80 ? -22.506 -5.354 37.821 1.00 51.34 80 ASP A C 1
ATOM 622 O O . ASP A 1 80 ? -23.131 -5.073 38.851 1.00 51.34 80 ASP A O 1
ATOM 626 N N . ARG A 1 81 ? -22.298 -6.628 37.459 1.00 56.81 81 ARG A N 1
ATOM 627 C CA . ARG A 1 81 ? -22.844 -7.773 38.206 1.00 56.81 81 ARG A CA 1
ATOM 628 C C . ARG A 1 81 ? -22.143 -8.029 39.535 1.00 56.81 81 ARG A C 1
ATOM 630 O O . ARG A 1 81 ? -22.800 -8.430 40.494 1.00 56.81 81 ARG A O 1
ATOM 637 N N . THR A 1 82 ? -20.824 -7.874 39.594 1.00 47.50 82 THR A N 1
ATOM 638 C CA . THR A 1 82 ? -20.030 -8.344 40.743 1.00 47.50 82 THR A CA 1
ATOM 639 C C . THR A 1 82 ? -19.739 -7.265 41.775 1.00 47.50 82 THR A C 1
ATOM 641 O O . THR A 1 82 ? -19.595 -7.594 42.953 1.00 47.50 82 THR A O 1
ATOM 644 N N . VAL A 1 83 ? -19.698 -5.993 41.376 1.00 53.78 83 VAL A N 1
ATOM 645 C CA . VAL A 1 83 ? -19.340 -4.884 42.270 1.00 53.78 83 VAL A CA 1
ATOM 646 C C . VAL A 1 83 ? -20.528 -3.960 42.492 1.00 53.78 83 VAL A C 1
ATOM 648 O O . VAL A 1 83 ? -20.888 -3.695 43.643 1.00 53.78 83 VAL A O 1
ATOM 651 N N . ILE A 1 84 ? -21.177 -3.500 41.420 1.00 52.81 84 ILE A N 1
ATOM 652 C CA . ILE A 1 84 ? -22.208 -2.457 41.511 1.00 52.81 84 ILE A CA 1
ATOM 653 C C . ILE A 1 84 ? -23.498 -3.009 42.124 1.00 52.81 84 ILE A C 1
ATOM 655 O O . ILE A 1 84 ? -23.947 -2.505 43.155 1.00 52.81 84 ILE A O 1
ATOM 659 N N . GLN A 1 85 ? -24.071 -4.078 41.561 1.00 52.00 85 GLN A N 1
ATOM 660 C CA . GLN A 1 85 ? -25.316 -4.664 42.076 1.00 52.00 85 GLN A CA 1
ATOM 661 C C . GLN A 1 85 ? -25.259 -5.059 43.562 1.00 52.00 85 GLN A C 1
ATOM 663 O O . GLN A 1 85 ? -26.148 -4.645 44.312 1.00 52.00 85 GLN A O 1
ATOM 668 N N . PRO A 1 86 ? -24.251 -5.804 44.054 1.00 55.69 86 PRO A N 1
ATOM 669 C CA . PRO A 1 86 ? -24.217 -6.184 45.463 1.00 55.69 86 PRO A CA 1
ATOM 670 C C . PRO A 1 86 ? -23.936 -5.001 46.394 1.00 55.69 86 PRO A C 1
ATOM 672 O O . PRO A 1 86 ? -24.429 -5.004 47.521 1.00 55.69 86 PRO A O 1
ATOM 675 N N . THR A 1 87 ? -23.194 -3.982 45.950 1.00 53.97 87 THR A N 1
ATOM 676 C CA . THR A 1 87 ? -22.958 -2.768 46.752 1.00 53.97 87 THR A CA 1
ATOM 677 C C . THR A 1 87 ? -24.232 -1.938 46.874 1.00 53.97 87 THR A C 1
ATOM 679 O O . THR A 1 87 ? -24.621 -1.589 47.985 1.00 53.97 87 THR A O 1
ATOM 682 N N . ILE A 1 88 ? -24.946 -1.718 45.765 1.00 59.81 88 ILE A N 1
ATOM 683 C CA . ILE A 1 88 ? -26.254 -1.050 45.772 1.00 59.81 88 ILE A CA 1
ATOM 684 C C . ILE A 1 88 ? -27.242 -1.827 46.646 1.00 59.81 88 ILE A C 1
ATOM 686 O O . ILE A 1 88 ? -27.919 -1.237 47.479 1.00 59.81 88 ILE A O 1
ATOM 690 N N . THR A 1 89 ? -27.286 -3.156 46.521 1.00 59.69 89 THR A N 1
ATOM 691 C CA . THR A 1 89 ? -28.183 -3.991 47.336 1.00 59.69 89 THR A CA 1
ATOM 692 C C . THR A 1 89 ? -27.851 -3.869 48.824 1.00 59.69 89 THR A C 1
ATOM 694 O O . THR A 1 89 ? -28.754 -3.735 49.643 1.00 59.69 89 THR A O 1
ATOM 697 N N . LYS A 1 90 ? -26.565 -3.860 49.197 1.00 59.22 90 LYS A N 1
ATOM 698 C CA . LYS A 1 90 ? -26.146 -3.679 50.595 1.00 59.22 90 LYS A CA 1
ATOM 699 C C . LYS A 1 90 ? -26.523 -2.306 51.144 1.00 59.22 90 LYS A C 1
ATOM 701 O O . LYS A 1 90 ? -27.017 -2.244 52.264 1.00 59.22 90 LYS A O 1
ATOM 706 N N . GLU A 1 91 ? -26.323 -1.235 50.380 1.00 58.59 91 GLU A N 1
ATOM 707 C CA . GLU A 1 91 ? -26.671 0.122 50.822 1.00 58.59 91 GLU A CA 1
ATOM 708 C C . GLU A 1 91 ? -28.194 0.336 50.890 1.00 58.59 91 GLU A C 1
ATOM 710 O O . GLU A 1 91 ? -28.686 0.894 51.867 1.00 58.59 91 GLU A O 1
ATOM 715 N N . ILE A 1 92 ? -28.970 -0.208 49.941 1.00 60.34 92 ILE A N 1
ATOM 716 C CA . ILE A 1 92 ? -30.445 -0.188 49.991 1.00 60.34 92 ILE A CA 1
ATOM 717 C C . ILE A 1 92 ? -30.965 -0.906 51.243 1.00 60.34 92 ILE A C 1
ATOM 719 O O . ILE A 1 92 ? -31.883 -0.420 51.896 1.00 60.34 92 ILE A O 1
ATOM 723 N N . VAL A 1 93 ? -30.380 -2.052 51.599 1.00 59.53 93 VAL A N 1
ATOM 724 C CA . VAL A 1 93 ? -30.800 -2.828 52.778 1.00 59.53 93 VAL A CA 1
ATOM 725 C C . VAL A 1 93 ? -30.355 -2.164 54.089 1.00 59.53 93 VAL A C 1
ATOM 727 O O . VAL A 1 93 ? -30.993 -2.357 55.122 1.00 59.53 93 VAL A O 1
ATOM 730 N N . ARG A 1 94 ? -29.274 -1.375 54.068 1.00 58.69 94 ARG A N 1
ATOM 731 C CA . ARG A 1 94 ? -28.731 -0.689 55.250 1.00 58.69 94 ARG A CA 1
ATOM 732 C C . ARG A 1 94 ? -29.531 0.553 55.641 1.00 58.69 94 ARG A C 1
ATOM 734 O O . ARG A 1 94 ? -29.584 0.892 56.823 1.00 58.69 94 ARG A O 1
ATOM 741 N N . GLU A 1 95 ? -30.157 1.218 54.677 1.00 60.34 95 GLU A N 1
ATOM 742 C CA . GLU A 1 95 ? -30.984 2.392 54.928 1.00 60.34 95 GLU A CA 1
ATOM 743 C C . GLU A 1 95 ? -32.387 1.966 55.406 1.00 60.34 95 GLU A C 1
ATOM 745 O O . GLU A 1 95 ? -33.176 1.366 54.670 1.00 60.34 95 GLU A O 1
ATOM 750 N N . ALA A 1 96 ? -32.729 2.297 56.656 1.00 57.69 96 ALA A N 1
ATOM 751 C CA . ALA A 1 96 ? -33.988 1.887 57.297 1.00 57.69 96 ALA A CA 1
ATOM 752 C C . ALA A 1 96 ? -35.249 2.365 56.543 1.00 57.69 96 ALA A C 1
ATOM 754 O O . ALA A 1 96 ? -36.319 1.773 56.649 1.00 57.69 96 ALA A O 1
ATOM 755 N N . ARG A 1 97 ? -35.117 3.433 55.746 1.00 57.91 97 ARG A N 1
ATOM 756 C CA . ARG A 1 97 ? -36.195 3.990 54.918 1.00 57.91 97 ARG A CA 1
ATOM 757 C C . ARG A 1 97 ? -36.538 3.136 53.699 1.00 57.91 97 ARG A C 1
ATOM 759 O O . ARG A 1 97 ? -37.672 3.187 53.256 1.00 57.91 97 ARG A O 1
ATOM 766 N N . TYR A 1 98 ? -35.602 2.362 53.155 1.00 52.34 98 TYR A N 1
ATOM 767 C CA . TYR A 1 98 ? -35.875 1.514 51.986 1.00 52.34 98 TYR A CA 1
ATOM 768 C C . TYR A 1 98 ? -36.235 0.071 52.355 1.00 52.34 98 TYR A C 1
ATOM 770 O O . TYR A 1 98 ? -36.675 -0.691 51.497 1.00 52.34 98 TYR A O 1
ATOM 778 N N . SER A 1 99 ? -36.074 -0.298 53.627 1.00 55.31 99 SER A N 1
ATOM 779 C CA . SER A 1 99 ? -36.427 -1.609 54.185 1.00 55.31 99 SER A CA 1
ATOM 780 C C . SER A 1 99 ? -37.814 -1.644 54.843 1.00 55.31 99 SER A C 1
ATOM 782 O O . SER A 1 99 ? -38.357 -2.728 55.054 1.00 55.31 99 SER A O 1
ATOM 784 N N . ASP A 1 100 ? -38.417 -0.484 55.122 1.00 59.66 100 ASP A N 1
ATOM 785 C CA . ASP A 1 100 ? -39.819 -0.364 55.531 1.00 59.66 100 ASP A CA 1
ATOM 786 C C . ASP A 1 100 ? -40.739 -0.436 54.291 1.00 59.66 100 ASP A C 1
ATOM 788 O O . ASP A 1 100 ? -40.634 0.427 53.415 1.00 59.66 100 ASP A O 1
ATOM 792 N N . PRO A 1 101 ? -41.666 -1.409 54.182 1.00 58.72 101 PRO A N 1
ATOM 793 C CA . PRO A 1 101 ? -42.599 -1.496 53.057 1.00 58.72 101 PRO A CA 1
ATOM 794 C C . PRO A 1 101 ? -43.497 -0.256 52.892 1.00 58.72 101 PRO A C 1
ATOM 796 O O . PRO A 1 101 ? -44.039 -0.057 51.808 1.00 58.72 101 PRO A O 1
ATOM 799 N N . ALA A 1 102 ? -43.639 0.595 53.918 1.00 60.00 102 ALA A N 1
ATOM 800 C CA . ALA A 1 102 ? -44.348 1.874 53.816 1.00 60.00 102 ALA A CA 1
ATOM 801 C C . ALA A 1 102 ? -43.524 2.994 53.143 1.00 60.00 102 ALA A C 1
ATOM 803 O O . ALA A 1 102 ? -44.103 3.957 52.641 1.00 60.00 102 ALA A O 1
ATOM 804 N N . CYS A 1 103 ? -42.193 2.871 53.115 1.00 56.56 103 CYS A N 1
ATOM 805 C CA . CYS A 1 103 ? -41.260 3.828 52.502 1.00 56.56 103 CYS A CA 1
ATOM 806 C C . CYS A 1 103 ? -40.466 3.227 51.321 1.00 56.56 103 CYS A C 1
ATOM 808 O O . CYS A 1 103 ? -39.645 3.915 50.708 1.00 56.56 103 CYS A O 1
ATOM 810 N N . ALA A 1 104 ? -40.715 1.958 50.982 1.00 60.84 104 ALA A N 1
ATOM 811 C CA . ALA A 1 104 ? -40.113 1.277 49.847 1.00 60.84 104 ALA A CA 1
ATOM 812 C C . ALA A 1 104 ? -40.430 1.995 48.526 1.00 60.84 104 ALA A C 1
ATOM 814 O O . ALA A 1 104 ? -41.506 2.571 48.337 1.00 60.84 104 ALA A O 1
ATOM 815 N N . PHE A 1 105 ? -39.493 1.928 47.579 1.00 62.47 105 PHE A N 1
ATOM 816 C CA . PHE A 1 105 ? -39.749 2.386 46.219 1.00 62.47 105 PHE A CA 1
ATOM 817 C C . PHE A 1 105 ? -40.953 1.638 45.650 1.00 62.47 105 PHE A C 1
ATOM 819 O O . PHE A 1 105 ? -40.950 0.412 45.558 1.00 62.47 105 PHE A O 1
ATOM 826 N N . THR A 1 106 ? -41.987 2.382 45.266 1.00 61.62 106 THR A N 1
ATOM 827 C CA . THR A 1 106 ? -43.184 1.792 44.666 1.00 61.62 106 THR A CA 1
ATOM 828 C C . THR A 1 106 ? -42.842 1.164 43.314 1.00 61.62 106 THR A C 1
ATOM 830 O O . THR A 1 106 ? -41.931 1.625 42.618 1.00 61.62 106 THR A O 1
ATOM 833 N N . ASP A 1 107 ? -43.613 0.160 42.885 1.00 67.12 107 ASP A N 1
ATOM 834 C CA . ASP A 1 107 ? -43.448 -0.471 41.563 1.00 67.12 107 ASP A CA 1
ATOM 835 C C . ASP A 1 107 ? -43.452 0.554 40.417 1.00 67.12 107 ASP A C 1
ATOM 837 O O . ASP A 1 107 ? -42.782 0.378 39.399 1.00 67.12 107 ASP A O 1
ATOM 841 N N . GLY A 1 108 ? -44.170 1.669 40.594 1.00 63.06 108 GLY A N 1
ATOM 842 C CA . GLY A 1 108 ? -44.170 2.791 39.660 1.00 63.06 108 GLY A CA 1
ATOM 843 C C . GLY A 1 108 ? -42.805 3.470 39.537 1.00 63.06 108 GLY A C 1
ATOM 844 O O . GLY A 1 108 ? -42.373 3.743 38.420 1.00 63.06 108 GLY A O 1
ATOM 845 N N . VAL A 1 109 ? -42.105 3.695 40.652 1.00 65.69 109 VAL A N 1
ATOM 846 C CA . VAL A 1 109 ? -40.756 4.283 40.651 1.00 65.69 109 VAL A CA 1
ATOM 847 C C . VAL A 1 109 ? -39.742 3.303 40.067 1.00 65.69 109 VAL A C 1
ATOM 849 O O . VAL A 1 109 ? -38.938 3.696 39.226 1.00 65.69 109 VAL A O 1
ATOM 852 N N . PHE A 1 110 ? -39.821 2.017 40.419 1.00 67.06 110 PHE A N 1
ATOM 853 C CA . PHE A 1 110 ? -38.972 0.985 39.811 1.00 67.06 110 PHE A CA 1
ATOM 854 C C . PHE A 1 110 ? -39.163 0.894 38.294 1.00 67.06 110 PHE A C 1
ATOM 856 O O . PHE A 1 110 ? -38.190 0.818 37.538 1.00 67.06 110 PHE A O 1
ATOM 863 N N . ARG A 1 111 ? -40.415 0.943 37.830 1.00 67.88 111 ARG A N 1
ATOM 864 C CA . ARG A 1 111 ? -40.739 0.981 36.404 1.00 67.88 111 ARG A CA 1
ATOM 865 C C . ARG A 1 111 ? -40.164 2.223 35.734 1.00 67.88 111 ARG A C 1
ATOM 867 O O . ARG A 1 111 ? -39.618 2.101 34.643 1.00 67.88 111 ARG A O 1
ATOM 874 N N . GLU A 1 112 ? -40.238 3.384 36.377 1.00 62.50 112 GLU A N 1
ATOM 875 C CA . GLU A 1 112 ? -39.757 4.632 35.786 1.00 62.50 112 GLU A CA 1
ATOM 876 C C . GLU A 1 112 ? -38.230 4.728 35.762 1.00 62.50 112 GLU A C 1
ATOM 878 O O . GLU A 1 112 ? -37.669 5.198 34.774 1.00 62.50 112 GLU A O 1
ATOM 883 N N . ILE A 1 113 ? -37.547 4.174 36.769 1.00 67.38 113 ILE A N 1
ATOM 884 C CA . ILE A 1 113 ? -36.090 3.975 36.764 1.00 67.38 113 ILE A CA 1
ATOM 885 C C . ILE A 1 113 ? -35.687 3.033 35.625 1.00 67.38 113 ILE A C 1
ATOM 887 O O . ILE A 1 113 ? -34.769 3.340 34.864 1.00 67.38 113 ILE A O 1
ATOM 891 N N . ASN A 1 114 ? -36.387 1.910 35.451 1.00 64.69 114 ASN A N 1
ATOM 892 C CA . ASN A 1 114 ? -36.112 0.981 34.352 1.00 64.69 114 ASN A CA 1
ATOM 893 C C . ASN A 1 114 ? -36.414 1.603 32.979 1.00 64.69 114 ASN A C 1
ATOM 895 O O . ASN A 1 114 ? -35.647 1.419 32.034 1.00 64.69 114 ASN A O 1
ATOM 899 N N . ALA A 1 115 ? -37.474 2.405 32.870 1.00 61.59 115 ALA A N 1
ATOM 900 C CA . ALA A 1 115 ? -37.786 3.163 31.664 1.00 61.59 115 ALA A CA 1
ATOM 901 C C . ALA A 1 115 ? -36.764 4.280 31.398 1.00 61.59 115 ALA A C 1
ATOM 903 O O . ALA A 1 115 ? -36.493 4.594 30.243 1.00 61.59 115 ALA A O 1
ATOM 904 N N . ALA A 1 116 ? -36.194 4.901 32.434 1.00 60.19 116 ALA A N 1
ATOM 905 C CA . ALA A 1 116 ? -35.113 5.876 32.307 1.00 60.19 116 ALA A CA 1
ATOM 906 C C . ALA A 1 116 ? -33.812 5.200 31.852 1.00 60.19 116 ALA A C 1
ATOM 908 O O . ALA A 1 116 ? -33.192 5.686 30.913 1.00 60.19 116 ALA A O 1
ATOM 909 N N . ARG A 1 117 ? -33.461 4.031 32.412 1.00 62.91 117 ARG A N 1
ATOM 910 C CA . ARG A 1 117 ? -32.330 3.208 31.938 1.00 62.91 117 ARG A CA 1
ATOM 911 C C . ARG A 1 117 ? -32.477 2.818 30.469 1.00 62.91 117 ARG A C 1
ATOM 913 O O . ARG A 1 117 ? -31.509 2.913 29.730 1.00 62.91 117 ARG A O 1
ATOM 920 N N . GLY A 1 118 ? -33.678 2.428 30.039 1.00 58.12 118 GLY A N 1
ATOM 921 C CA . GLY A 1 118 ? -33.957 2.130 28.629 1.00 58.12 118 GLY A CA 1
ATOM 922 C C . GLY A 1 118 ? -33.914 3.357 27.706 1.00 58.12 118 GLY A C 1
ATOM 923 O O . GLY A 1 118 ? -33.747 3.201 26.500 1.00 58.12 118 GLY A O 1
ATOM 924 N N . ARG A 1 119 ? -34.053 4.572 28.258 1.00 57.59 119 ARG A N 1
ATOM 925 C CA . ARG A 1 119 ? -33.956 5.854 27.535 1.00 57.59 119 ARG A CA 1
ATOM 926 C C . ARG A 1 119 ? -32.531 6.414 27.482 1.00 57.59 119 ARG A C 1
ATOM 928 O O . ARG A 1 119 ? -32.269 7.284 26.655 1.00 57.59 119 ARG A O 1
ATOM 935 N N . SER A 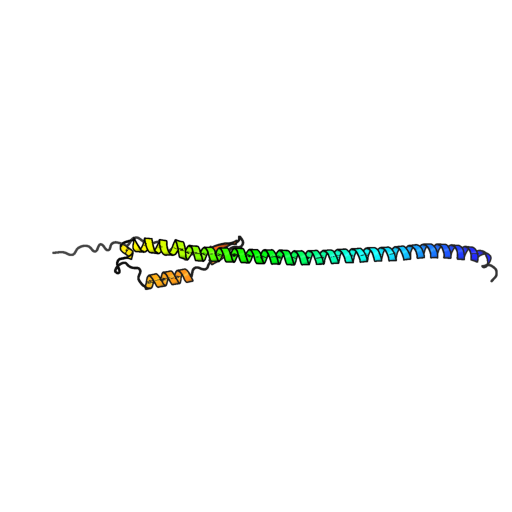1 120 ? -31.623 5.927 28.327 1.00 57.78 120 SER A N 1
ATOM 936 C CA . SER A 1 120 ? -30.206 6.289 28.303 1.00 57.78 120 SER A CA 1
ATOM 937 C C . SER A 1 120 ? -29.546 5.720 27.046 1.00 57.78 120 SER A C 1
ATOM 939 O O . SER A 1 120 ? -29.166 4.551 27.000 1.00 57.78 120 SER A O 1
ATOM 941 N N . ALA A 1 121 ? -29.417 6.538 26.003 1.00 58.81 121 ALA A N 1
ATOM 942 C CA . ALA A 1 121 ? -28.669 6.173 24.810 1.00 58.81 121 ALA A CA 1
ATOM 943 C C . ALA A 1 121 ? -27.174 6.414 25.060 1.00 58.81 121 ALA A C 1
ATOM 945 O O . ALA A 1 121 ? -26.743 7.547 25.286 1.00 58.81 121 ALA A O 1
ATOM 946 N N . CYS A 1 122 ? -26.388 5.340 25.030 1.00 64.62 122 CYS A N 1
ATOM 947 C CA . CYS A 1 122 ? -24.935 5.430 25.003 1.00 64.62 122 CYS A CA 1
ATOM 948 C C . CYS A 1 122 ? -24.460 5.454 23.550 1.00 64.62 122 CYS A C 1
ATOM 950 O O . CYS A 1 122 ? -24.880 4.627 22.740 1.00 64.62 122 CYS A O 1
ATOM 952 N N . ALA A 1 123 ? -23.588 6.403 23.228 1.00 58.31 123 ALA A N 1
ATOM 953 C CA . ALA A 1 123 ? -22.970 6.535 21.920 1.00 58.31 123 ALA A CA 1
ATOM 954 C C . ALA A 1 123 ? -21.449 6.422 22.053 1.00 58.31 123 ALA A C 1
ATOM 956 O O . ALA A 1 123 ? -20.844 6.945 22.991 1.00 58.31 123 ALA A O 1
ATOM 957 N N . ALA A 1 124 ? -20.827 5.731 21.101 1.00 59.34 124 ALA A N 1
ATOM 958 C CA . ALA A 1 124 ? -19.377 5.690 20.995 1.00 59.34 124 ALA A CA 1
ATOM 959 C C . ALA A 1 124 ? -18.865 7.0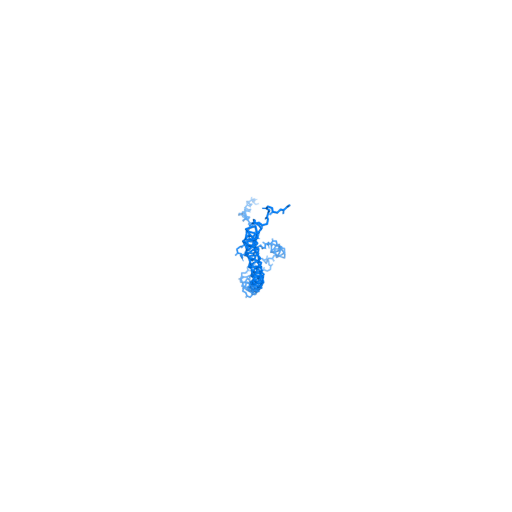19 20.421 1.00 59.34 124 ALA A C 1
ATOM 961 O O . ALA A 1 124 ? -19.388 7.507 19.414 1.00 59.34 124 ALA A O 1
ATOM 962 N N . ARG A 1 125 ? -17.840 7.599 21.048 1.00 73.19 125 ARG A N 1
ATOM 963 C CA . ARG A 1 125 ? -17.145 8.781 20.536 1.00 73.19 125 ARG A CA 1
ATOM 964 C C . ARG A 1 125 ? -16.016 8.405 19.569 1.00 73.19 125 ARG A C 1
ATOM 966 O O . ARG A 1 125 ? -15.482 7.298 19.638 1.00 73.19 125 ARG A O 1
ATOM 973 N N . PRO A 1 126 ? -15.588 9.349 18.705 1.00 62.91 126 PRO A N 1
ATOM 974 C CA . PRO A 1 126 ? -14.482 9.142 17.764 1.00 62.91 126 PRO A CA 1
ATOM 975 C C . PRO A 1 126 ? -13.127 8.842 18.423 1.00 62.91 126 PRO A C 1
ATOM 977 O O . PRO A 1 126 ? -12.231 8.334 17.759 1.00 62.91 126 PRO A O 1
ATOM 980 N N . ASP A 1 127 ? -12.967 9.173 19.706 1.00 72.88 127 ASP A N 1
ATOM 981 C CA . ASP A 1 127 ? -11.759 8.923 20.499 1.00 72.88 127 ASP A CA 1
ATOM 982 C C . ASP A 1 127 ? -11.730 7.527 21.153 1.00 72.88 127 ASP A C 1
ATOM 984 O O . ASP A 1 127 ? -10.769 7.191 21.842 1.00 72.88 127 ASP A O 1
ATOM 988 N N . GLY A 1 128 ? -12.768 6.709 20.941 1.00 66.38 128 GLY A N 1
ATOM 989 C CA . GLY A 1 128 ? -12.896 5.367 21.511 1.00 66.38 128 GLY A CA 1
ATOM 990 C C . GLY A 1 128 ? -13.530 5.319 22.905 1.00 66.38 128 GLY A C 1
ATOM 991 O O . GLY A 1 128 ? -13.714 4.227 23.441 1.00 66.38 12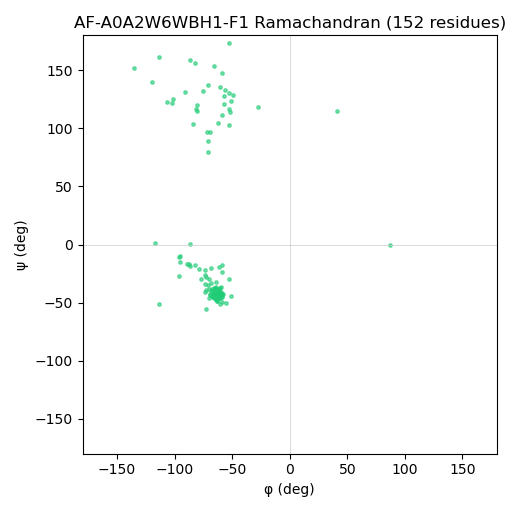8 GLY A O 1
ATOM 992 N N . SER A 1 129 ? -13.898 6.460 23.495 1.00 65.62 129 SER A N 1
ATOM 993 C CA . SER A 1 129 ? -14.661 6.500 24.748 1.00 65.62 129 SER A CA 1
ATOM 994 C C . SER A 1 129 ? -16.168 6.305 24.505 1.00 65.62 129 SER A C 1
ATOM 996 O O . SER A 1 129 ? -16.674 6.567 23.413 1.00 65.62 129 SER A O 1
ATOM 998 N N . ILE A 1 130 ? -16.912 5.834 25.514 1.00 68.50 130 ILE A N 1
ATOM 999 C CA . ILE A 1 130 ? -18.383 5.758 25.467 1.00 68.50 130 ILE A CA 1
ATOM 1000 C C . ILE A 1 130 ? -18.953 6.929 26.264 1.00 68.50 130 ILE A C 1
ATOM 1002 O O . ILE A 1 130 ? -18.637 7.097 27.440 1.00 68.50 130 ILE A O 1
ATOM 1006 N N . GLU A 1 131 ? -19.818 7.720 25.633 1.00 73.31 131 GLU A N 1
ATOM 1007 C CA . GLU A 1 131 ? -20.588 8.768 26.295 1.00 73.31 131 GLU A CA 1
ATOM 1008 C C . GLU A 1 131 ? -22.045 8.325 26.410 1.00 73.31 131 GLU A C 1
ATOM 1010 O O . GLU A 1 131 ? -22.703 8.023 25.414 1.00 73.31 131 GLU A O 1
ATOM 1015 N N . CYS A 1 132 ? -22.562 8.292 27.635 1.00 70.50 132 CYS A N 1
ATOM 1016 C CA . CYS A 1 132 ? -23.971 8.021 27.880 1.00 70.50 132 CYS A CA 1
ATOM 1017 C C . CYS A 1 132 ? -24.692 9.329 28.187 1.00 70.50 132 CYS A C 1
ATOM 1019 O O . CYS A 1 132 ? -24.353 10.024 29.148 1.00 70.50 132 CYS A O 1
ATOM 1021 N N . ALA A 1 133 ? -25.714 9.644 27.390 1.00 62.53 133 ALA A N 1
ATOM 1022 C CA . ALA A 1 133 ? -26.635 10.718 27.714 1.00 62.53 133 ALA A CA 1
ATOM 1023 C C . ALA A 1 133 ? -27.515 10.248 28.876 1.00 62.53 133 ALA A C 1
ATOM 1025 O O . ALA A 1 133 ? -28.483 9.507 28.693 1.00 62.53 133 ALA A O 1
ATOM 1026 N N . LEU A 1 134 ? -27.140 10.640 30.091 1.00 58.62 134 LEU A N 1
ATOM 1027 C CA . LEU A 1 134 ? -27.994 10.451 31.253 1.00 58.62 134 LEU A CA 1
ATOM 1028 C C . LEU A 1 134 ? -29.185 11.415 31.136 1.00 58.62 134 LEU A C 1
ATOM 1030 O O . LEU A 1 134 ? -28.992 12.575 30.754 1.00 58.62 134 LEU A O 1
ATOM 1034 N N . PRO A 1 135 ? -30.417 10.973 31.444 1.00 54.56 135 PRO A N 1
ATOM 1035 C CA . PRO A 1 135 ? -31.541 11.891 31.536 1.00 54.56 135 PRO A CA 1
ATOM 1036 C C . PRO A 1 135 ? -31.201 12.991 32.549 1.00 54.56 135 PRO A C 1
ATOM 1038 O O . PRO A 1 135 ? -30.682 12.705 33.628 1.00 54.56 135 PRO A O 1
ATOM 1041 N N . GLN A 1 136 ? -31.455 14.249 32.167 1.00 54.62 136 GLN A N 1
ATOM 1042 C CA . GLN A 1 136 ? -31.204 15.418 33.012 1.00 54.62 136 GLN A CA 1
ATOM 1043 C C . GLN A 1 136 ? -31.809 15.172 34.403 1.00 54.62 136 GLN A C 1
ATOM 1045 O O . GLN A 1 136 ? -32.984 14.788 34.473 1.00 54.62 136 GLN A O 1
ATOM 1050 N N . PRO A 1 137 ? -31.044 15.360 35.497 1.00 47.00 137 PRO A N 1
ATOM 1051 C CA . PRO A 1 137 ? -31.616 15.275 36.829 1.00 47.00 137 PRO A CA 1
ATOM 1052 C C . PRO A 1 137 ? -32.746 16.296 36.895 1.00 47.00 137 PRO A C 1
ATOM 1054 O O . PRO A 1 137 ? -32.566 17.459 36.529 1.00 47.00 137 PRO A O 1
ATOM 1057 N N . VAL A 1 138 ? -33.933 15.850 37.301 1.00 51.25 138 VAL A N 1
ATOM 1058 C CA . VAL A 1 138 ? -35.048 16.763 37.539 1.00 51.25 138 VAL A CA 1
ATOM 1059 C C . VAL A 1 138 ? -34.585 17.670 38.673 1.00 51.25 138 VAL A C 1
ATOM 1061 O O . VAL A 1 138 ? -34.452 17.207 39.803 1.00 51.25 138 VAL A O 1
ATOM 1064 N N . ALA A 1 139 ? -34.225 18.914 38.345 1.00 47.16 139 ALA A N 1
ATOM 1065 C CA . ALA A 1 139 ? -33.801 19.897 39.330 1.00 47.16 139 ALA A CA 1
ATOM 1066 C C . ALA A 1 139 ? -34.871 19.968 40.420 1.00 47.16 139 ALA A C 1
ATOM 1068 O O . ALA A 1 139 ? -36.059 20.035 40.093 1.00 47.16 139 ALA A O 1
ATOM 1069 N N . ASP A 1 140 ? -34.419 19.876 41.672 1.00 44.31 140 ASP A N 1
ATOM 1070 C CA . ASP A 1 140 ? -35.219 19.774 42.887 1.00 44.31 140 ASP A CA 1
ATOM 1071 C C . ASP A 1 140 ? -36.599 20.423 42.743 1.00 44.31 140 ASP A C 1
ATOM 1073 O O . ASP A 1 140 ? -36.728 21.636 42.545 1.00 44.31 140 ASP A O 1
ATOM 1077 N N . ALA A 1 141 ? -37.650 19.610 42.887 1.00 45.16 141 ALA A N 1
ATOM 1078 C CA . ALA A 1 141 ? -38.931 20.149 43.303 1.00 45.16 141 ALA A CA 1
ATOM 1079 C C . ALA A 1 141 ? -38.652 20.948 44.583 1.00 45.16 141 ALA A C 1
ATOM 1081 O O . ALA A 1 141 ? -38.143 20.395 45.558 1.00 45.16 141 ALA A O 1
ATOM 1082 N N . GLY A 1 142 ? -38.882 22.262 44.508 1.00 41.00 142 GLY A N 1
ATOM 1083 C CA . GLY A 1 142 ? -38.518 23.229 45.537 1.00 41.00 142 GLY A CA 1
ATOM 1084 C C . GLY A 1 142 ? -39.031 22.868 46.937 1.00 41.00 142 GLY A C 1
ATOM 1085 O O . GLY A 1 142 ? -39.799 21.918 47.101 1.00 41.00 142 GLY A O 1
ATOM 1086 N N . PRO A 1 143 ? -38.623 23.634 47.965 1.00 39.78 143 PRO A N 1
ATOM 1087 C CA . PRO A 1 143 ? -38.934 23.319 49.353 1.00 39.78 143 PRO A CA 1
ATOM 1088 C C . PRO A 1 143 ? -40.432 23.070 49.492 1.00 39.78 143 PRO A C 1
ATOM 1090 O O . PRO A 1 143 ? -41.238 23.918 49.105 1.00 39.78 143 PRO A O 1
ATOM 1093 N N . VAL A 1 144 ? -40.790 21.891 50.011 1.00 51.91 144 VAL A N 1
ATOM 1094 C CA . VAL A 1 144 ? 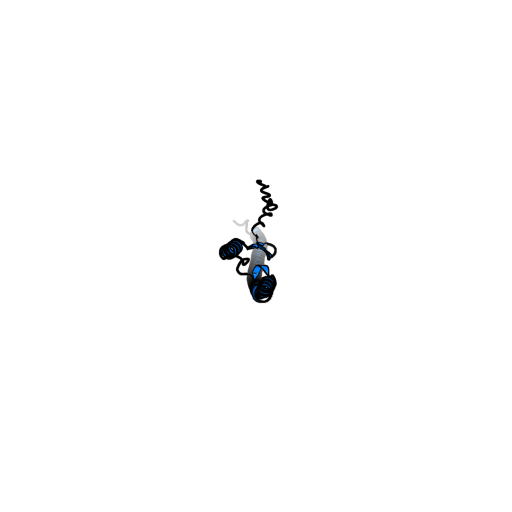-42.166 21.540 50.361 1.00 51.91 144 VAL A CA 1
ATOM 1095 C C . VAL A 1 144 ? -42.671 22.658 51.261 1.00 51.91 144 VAL A C 1
ATOM 1097 O O . VAL A 1 144 ? -42.263 22.773 52.417 1.00 51.91 144 VAL A O 1
ATOM 1100 N N . ALA A 1 145 ? -43.491 23.540 50.692 1.00 42.00 145 ALA A N 1
ATOM 1101 C CA . ALA A 1 145 ? -44.110 24.622 51.423 1.00 42.00 145 ALA A CA 1
ATOM 1102 C C . ALA A 1 145 ? -44.927 23.974 52.536 1.00 42.00 145 ALA A C 1
ATOM 1104 O O . ALA A 1 145 ? -45.907 23.275 52.273 1.00 42.00 145 ALA A O 1
ATOM 1105 N N . GLY A 1 146 ? -44.489 24.172 53.779 1.00 37.00 146 GLY A N 1
ATOM 1106 C CA . GLY A 1 146 ? -45.277 23.815 54.940 1.00 37.00 146 GLY A CA 1
ATOM 1107 C C . GLY A 1 146 ? -46.654 24.448 54.789 1.00 37.00 146 GLY A C 1
ATOM 1108 O O . GLY A 1 146 ? -46.791 25.670 54.790 1.00 37.00 146 GLY A O 1
ATOM 1109 N N . HIS A 1 147 ? -47.683 23.617 54.649 1.00 38.53 147 HIS A N 1
ATOM 1110 C CA . HIS A 1 147 ? -49.051 24.031 54.912 1.00 38.53 147 HIS A CA 1
ATOM 1111 C C . HIS A 1 147 ? -49.200 24.220 56.423 1.00 38.53 147 HIS A C 1
ATOM 1113 O O . HIS A 1 147 ? -49.700 23.363 57.144 1.00 38.53 147 HIS A O 1
ATOM 1119 N N . GLY A 1 148 ? -48.730 25.374 56.899 1.00 39.09 148 GLY A N 1
ATOM 1120 C CA . GLY A 1 148 ? -49.243 25.994 58.108 1.00 39.09 148 GLY A CA 1
ATOM 1121 C C . GLY A 1 148 ? -50.640 26.530 57.813 1.00 39.09 148 GLY A C 1
ATOM 1122 O O . GLY A 1 148 ? -50.791 27.668 57.379 1.00 39.09 148 GLY A O 1
ATOM 1123 N N . GLY A 1 149 ? -51.654 25.690 58.012 1.00 34.47 149 GLY A N 1
ATOM 1124 C CA . GLY A 1 149 ? -53.030 26.132 58.205 1.00 34.47 149 GLY A CA 1
ATOM 1125 C C . GLY A 1 149 ? -53.216 26.480 59.675 1.00 34.47 149 GLY A C 1
ATOM 1126 O O . GLY A 1 149 ? -53.280 25.589 60.517 1.00 34.47 149 GLY A O 1
ATOM 1127 N N . ALA A 1 150 ? -53.232 27.777 59.969 1.00 41.62 150 ALA A N 1
ATOM 1128 C CA . ALA A 1 150 ? -53.556 28.326 61.274 1.00 41.62 150 ALA A CA 1
ATOM 1129 C C . ALA A 1 150 ? -54.982 27.940 61.709 1.00 41.62 150 ALA A C 1
ATOM 1131 O O . ALA A 1 150 ? -55.917 28.006 60.917 1.00 41.62 150 ALA A O 1
ATOM 1132 N N . ASP A 1 151 ? -55.088 27.545 62.976 1.00 45.09 151 ASP A N 1
ATOM 1133 C CA . ASP A 1 151 ? -56.022 28.068 63.978 1.00 45.09 151 ASP A CA 1
ATOM 1134 C C . ASP A 1 151 ? -57.470 28.373 63.529 1.00 45.09 151 ASP A C 1
ATOM 1136 O O . ASP A 1 151 ? -57.741 29.323 62.792 1.00 45.09 151 ASP A O 1
ATOM 1140 N N . GLN A 1 152 ? -58.427 27.629 64.090 1.00 36.00 152 GLN A N 1
ATOM 1141 C CA . GLN A 1 152 ? -59.762 28.156 64.371 1.00 36.00 152 GLN A CA 1
ATOM 1142 C C . GLN A 1 152 ? -60.234 27.738 65.772 1.00 36.00 152 GLN A C 1
ATOM 1144 O O . GLN A 1 152 ? -59.802 26.707 66.291 1.00 36.00 152 GLN A O 1
ATOM 1149 N N . PRO A 1 153 ? -61.097 28.561 66.395 1.00 45.25 153 PRO A N 1
ATOM 1150 C CA . PRO A 1 153 ? -61.042 28.851 67.818 1.00 45.25 153 PRO A CA 1
ATOM 1151 C C . PRO A 1 153 ? -62.246 28.322 68.611 1.00 45.25 153 PRO A C 1
ATOM 1153 O O . PRO A 1 153 ? -63.337 28.175 68.070 1.00 45.25 153 PRO A O 1
ATOM 1156 N N . ARG A 1 154 ? -62.019 28.232 69.930 1.00 41.88 154 ARG A N 1
ATOM 1157 C CA . ARG A 1 154 ? -62.968 28.072 71.052 1.00 41.88 154 ARG A CA 1
ATOM 1158 C C . ARG A 1 154 ? -63.738 26.758 71.168 1.00 41.88 154 ARG A C 1
ATOM 1160 O O . ARG A 1 154 ? -64.690 26.530 70.399 1.00 41.88 154 ARG A O 1
#

Foldseek 3Di:
DPVCVVCVVVVVVVVVVVVVVVVVVVVVVVVVVVVVVVVVVVVVVVVVVVVVVVVVVVVVVVVVVVVVVVVVVVVVVVCCVPPVVVVVVVVLCVDPQCVPPVNHDDPVNVVVVVVQVVVFDWDQDPVRDIDTDRPDPPPDPDDPPPPPPDDDDD

Sequence (154 aa):
MAFLRPFLPHVLAVALILGGVWWLQHIGYQRGRADADADFARVQAAIRDNRERLETDLAGKMTDGDRTLSSLISSIDADDRTVIQPTITKEIVREARYSDPACAFTDGVFREINAARGRSACAARPDGSIECALPQPVADAGPVAGHGGADQPR

Mean predicted aligned error: 18.4 Å

Solvent-accessible surface area (backbone atoms only — not comparable to full-atom values): 9129 Å² total; per-residue (Å²): 136,76,82,59,65,83,52,47,67,57,54,52,51,52,50,50,52,53,52,50,53,52,50,52,52,54,54,51,51,54,52,55,49,53,54,50,53,52,50,54,52,50,51,53,51,51,52,51,53,52,48,54,50,50,54,51,53,50,53,49,52,51,53,53,47,52,52,52,52,52,50,50,53,53,50,51,56,48,43,47,63,69,52,48,49,57,49,52,52,50,53,46,63,68,38,70,57,54,63,36,83,92,56,34,82,47,70,67,55,54,50,49,52,52,52,47,57,74,62,42,55,68,43,79,45,98,87,75,49,78,49,65,52,67,76,77,78,79,73,72,83,67,82,80,74,76,84,80,75,77,87,86,84,136

Radius of gyration: 45.3 Å; Cα contacts (8 Å, |Δi|>4): 36; chains: 1; bounding box: 95×37×141 Å

Secondary structure (DSSP, 8-state):
--SSTTTHHHHHHHHHHHHHHHHHHHHHHHHHHHHHHHHHHHHHHHHHHHHHHHHHHHHHHHHHHHHHHHHHHHHHHHHIIIIIHHHHHHHHHHSHHHHSTTTSPPHHHHHHHHHHHHH--EEE-TTS-EEE-PPPP---PPP-----------